Protein AF-A0A7Z9WTY4-F1 (afdb_monomer_lite)

Sequence (106 aa):
LREAAKQFEALFLEMFLKQARKVNFDDEGLLSSERVSFYQAWYDKQLAQDIAAKGSMGLADQLVRQLSPQHPVVSVEEYEKMQQQKEQKPQQTLPTTAQMLNLRRR

pLDDT: mean 72.74, st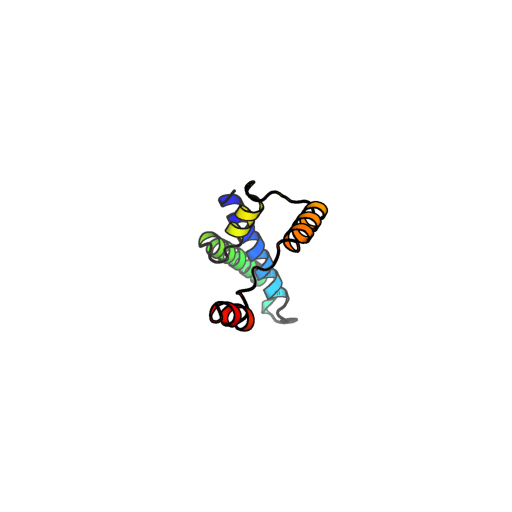d 13.6, range [44.28, 92.88]

Secondary structure (DSSP, 8-state):
-HHHHHHHHHHHHHHHHHHHHHTS--TTSGGG-HHHHHHHHHHHHHHHHHHHHHTTT-HHHHHHHHHSTTS----HHHHHHHHHHHTTS-------HHHHHTTS--

Radius of gyration: 26.66 Å; chains: 1; bounding box: 31×60×72 Å

Structure (mmCIF, N/CA/C/O backbone):
data_AF-A0A7Z9WTY4-F1
#
_entry.id   AF-A0A7Z9WTY4-F1
#
loop_
_atom_site.group_PDB
_atom_site.id
_atom_site.type_symbol
_atom_site.label_atom_id
_atom_site.label_alt_id
_atom_site.label_comp_id
_atom_site.label_asym_id
_atom_site.label_entity_id
_atom_site.label_seq_id
_atom_site.pdbx_PDB_ins_code
_atom_site.Cartn_x
_atom_site.Cartn_y
_atom_site.Cartn_z
_atom_site.occupancy
_atom_site.B_iso_or_equiv
_atom_site.auth_seq_id
_atom_site.auth_comp_id
_atom_site.auth_asym_id
_atom_site.auth_atom_id
_atom_site.pdbx_PDB_model_num
ATOM 1 N N . LEU A 1 1 ? -11.947 5.073 10.732 1.00 74.62 1 LEU A N 1
ATOM 2 C CA . LEU A 1 1 ? -10.833 4.107 10.900 1.00 74.62 1 LEU A CA 1
ATOM 3 C C . LEU A 1 1 ? -10.766 3.101 9.759 1.00 74.62 1 LEU A C 1
ATOM 5 O O . LEU A 1 1 ? -9.771 3.116 9.056 1.00 74.62 1 LEU A O 1
ATOM 9 N N . ARG A 1 2 ? -11.813 2.299 9.510 1.00 81.75 2 ARG A N 1
ATOM 10 C CA . ARG A 1 2 ? -11.826 1.327 8.397 1.00 81.75 2 ARG A CA 1
ATOM 11 C C . ARG A 1 2 ? -11.553 1.954 7.024 1.00 81.75 2 ARG A C 1
ATOM 13 O O . ARG A 1 2 ? -10.741 1.427 6.281 1.00 81.75 2 ARG A O 1
ATOM 20 N N . GLU A 1 3 ? -12.172 3.092 6.722 1.00 84.56 3 GLU A N 1
ATOM 21 C CA . GLU A 1 3 ? -11.958 3.791 5.446 1.00 84.56 3 GLU A CA 1
ATOM 22 C C . GLU A 1 3 ? -10.521 4.318 5.290 1.00 84.56 3 GLU A C 1
ATOM 24 O O . GLU A 1 3 ? -9.873 4.081 4.278 1.00 84.56 3 GLU A O 1
ATOM 29 N N . ALA A 1 4 ? -9.971 4.936 6.337 1.00 86.56 4 ALA A N 1
ATOM 30 C CA . ALA A 1 4 ? -8.574 5.370 6.353 1.00 86.56 4 ALA A CA 1
ATOM 31 C C . ALA A 1 4 ? -7.590 4.186 6.241 1.00 86.56 4 ALA A C 1
ATOM 33 O O . ALA A 1 4 ? -6.571 4.293 5.569 1.00 86.56 4 ALA A O 1
ATOM 34 N N . ALA A 1 5 ? -7.907 3.039 6.851 1.00 85.38 5 ALA A N 1
ATOM 35 C CA . ALA A 1 5 ? -7.094 1.829 6.750 1.00 85.38 5 ALA A CA 1
ATOM 36 C C . ALA A 1 5 ? -7.124 1.214 5.340 1.00 85.38 5 ALA A C 1
ATOM 38 O O . ALA A 1 5 ? -6.092 0.751 4.866 1.00 85.38 5 ALA A O 1
ATOM 39 N N . LYS A 1 6 ? -8.269 1.264 4.641 1.00 85.50 6 LYS A N 1
ATOM 40 C CA . LYS A 1 6 ? -8.369 0.887 3.218 1.00 85.50 6 LYS A CA 1
ATOM 41 C C . LYS A 1 6 ? -7.531 1.801 2.327 1.00 85.50 6 LYS A C 1
ATOM 43 O O . LYS A 1 6 ? -6.818 1.325 1.451 1.00 85.50 6 LYS A O 1
ATOM 48 N N . GLN A 1 7 ? -7.582 3.110 2.568 1.00 86.31 7 GLN A N 1
ATOM 49 C CA . GLN A 1 7 ? -6.758 4.075 1.833 1.00 86.31 7 GLN A CA 1
ATOM 50 C C . GLN A 1 7 ? -5.263 3.840 2.081 1.00 86.31 7 GLN A C 1
ATOM 52 O O . GLN A 1 7 ? -4.468 3.900 1.148 1.00 86.31 7 GLN A O 1
ATOM 57 N N . PHE A 1 8 ? -4.879 3.505 3.314 1.00 87.19 8 PHE A N 1
ATOM 58 C CA . PHE A 1 8 ? -3.510 3.107 3.627 1.00 87.19 8 PHE A CA 1
ATOM 59 C C . PHE A 1 8 ? -3.105 1.802 2.922 1.00 87.19 8 PHE A C 1
ATOM 61 O O . PHE A 1 8 ? -2.014 1.738 2.366 1.00 87.19 8 PHE A O 1
ATOM 68 N N . GLU A 1 9 ? -3.970 0.781 2.904 1.00 86.12 9 GLU A N 1
ATOM 69 C CA . GLU A 1 9 ? -3.717 -0.480 2.188 1.00 86.12 9 GLU A CA 1
ATOM 70 C C . GLU A 1 9 ? -3.491 -0.234 0.688 1.00 86.12 9 GLU A C 1
ATOM 72 O O . GLU A 1 9 ? -2.556 -0.792 0.117 1.00 86.12 9 GLU A O 1
ATOM 77 N N . ALA A 1 10 ? -4.260 0.673 0.074 1.00 89.81 10 ALA A N 1
ATOM 78 C CA . ALA A 1 10 ? -4.057 1.079 -1.317 1.00 89.81 10 ALA A CA 1
ATOM 79 C C . ALA A 1 10 ? -2.685 1.743 -1.537 1.00 89.81 10 ALA A C 1
ATOM 81 O O . ALA A 1 10 ? -1.962 1.367 -2.455 1.00 89.81 10 ALA A O 1
ATOM 82 N N . LEU A 1 11 ? -2.291 2.690 -0.678 1.00 89.12 11 LEU A N 1
ATOM 83 C CA . LEU A 1 11 ? -0.985 3.361 -0.777 1.00 89.12 11 LEU A CA 1
ATOM 84 C C . LEU A 1 11 ? 0.184 2.391 -0.561 1.00 89.12 11 LEU A C 1
ATOM 86 O O . LEU A 1 11 ? 1.201 2.461 -1.254 1.00 89.12 11 LEU A O 1
ATOM 90 N N . PHE A 1 12 ? 0.045 1.474 0.397 1.00 88.19 12 PHE A N 1
ATOM 91 C CA . PHE A 1 12 ? 1.038 0.439 0.656 1.00 88.19 12 PHE A CA 1
ATOM 92 C C . PHE A 1 12 ? 1.201 -0.483 -0.552 1.00 88.19 12 PHE A C 1
ATOM 94 O O . PHE A 1 12 ? 2.326 -0.765 -0.964 1.00 88.19 12 PHE A O 1
ATOM 101 N N . LEU A 1 13 ? 0.091 -0.925 -1.142 1.00 89.12 13 LEU A N 1
ATOM 102 C CA . LEU A 1 13 ? 0.112 -1.824 -2.285 1.00 89.12 13 LEU A CA 1
ATOM 103 C C . LEU A 1 13 ? 0.671 -1.143 -3.541 1.00 89.12 13 LEU A C 1
ATOM 105 O O . LEU A 1 13 ? 1.471 -1.751 -4.245 1.00 89.12 13 LEU A O 1
ATOM 109 N N . GLU A 1 14 ? 0.339 0.128 -3.777 1.00 90.25 14 GLU A N 1
ATOM 110 C CA . GLU A 1 14 ? 0.952 0.944 -4.834 1.00 90.25 14 GLU A CA 1
ATOM 111 C C . GLU A 1 14 ? 2.481 0.990 -4.672 1.00 90.25 14 GLU A C 1
ATOM 113 O O . GLU A 1 14 ? 3.227 0.733 -5.621 1.00 90.25 14 GLU A O 1
ATOM 118 N N . MET A 1 15 ? 2.965 1.254 -3.452 1.00 89.25 15 MET A N 1
ATOM 119 C CA . MET A 1 15 ? 4.399 1.269 -3.162 1.00 89.25 15 MET A CA 1
ATOM 120 C C . MET A 1 15 ? 5.026 -0.114 -3.355 1.00 89.25 15 MET A C 1
ATOM 122 O O . MET A 1 15 ? 6.084 -0.225 -3.968 1.00 89.25 15 MET A O 1
ATOM 126 N N . PHE A 1 16 ? 4.381 -1.176 -2.875 1.00 88.62 16 PHE A N 1
ATOM 127 C CA . PHE A 1 16 ? 4.870 -2.542 -3.034 1.00 88.62 16 PHE A CA 1
ATOM 128 C C . PHE A 1 16 ? 5.016 -2.927 -4.512 1.00 88.62 16 PHE A C 1
ATOM 130 O O . PHE A 1 16 ? 6.089 -3.370 -4.920 1.00 88.62 16 PHE A O 1
ATOM 137 N N . LEU A 1 17 ? 3.981 -2.695 -5.327 1.00 88.44 17 LEU A N 1
ATOM 138 C CA . LEU A 1 17 ? 3.987 -2.986 -6.765 1.00 88.44 17 LEU A CA 1
ATOM 139 C C . LEU A 1 17 ? 5.086 -2.205 -7.492 1.00 88.44 17 LEU A C 1
ATOM 141 O O . LEU A 1 17 ? 5.852 -2.776 -8.271 1.00 88.44 17 LEU A O 1
ATOM 145 N N . LYS A 1 18 ? 5.235 -0.917 -7.167 1.00 86.75 18 LYS A N 1
ATOM 146 C CA . LYS A 1 18 ? 6.295 -0.066 -7.711 1.00 86.75 18 LYS A CA 1
ATOM 147 C C . LYS A 1 18 ? 7.689 -0.604 -7.392 1.00 86.75 18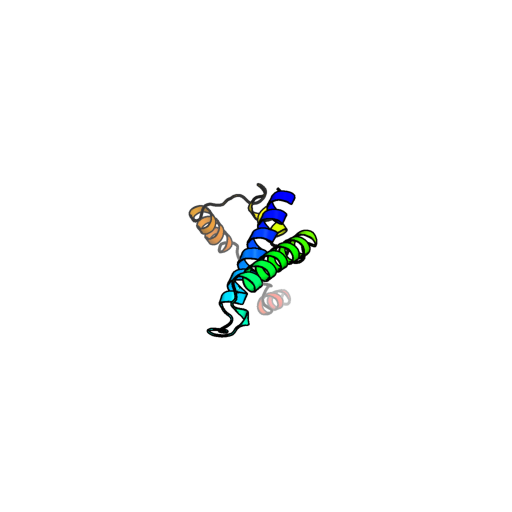 LYS A C 1
ATOM 149 O O . LYS A 1 18 ? 8.562 -0.600 -8.256 1.00 86.75 18 LYS A O 1
ATOM 154 N N . GLN A 1 19 ? 7.918 -1.057 -6.161 1.00 87.88 19 GLN A N 1
ATOM 155 C CA . GLN A 1 19 ? 9.219 -1.577 -5.740 1.00 87.88 19 GLN A CA 1
ATOM 156 C C . GLN A 1 19 ? 9.487 -2.963 -6.340 1.00 87.88 19 GLN A C 1
ATOM 158 O O . GLN A 1 19 ? 10.594 -3.199 -6.808 1.00 87.88 19 GLN A O 1
ATOM 163 N N . ALA A 1 20 ? 8.478 -3.834 -6.426 1.00 85.44 20 ALA A N 1
ATOM 164 C CA . ALA A 1 20 ? 8.593 -5.130 -7.093 1.00 85.44 20 ALA A CA 1
ATOM 165 C C . ALA A 1 20 ? 9.003 -4.978 -8.568 1.00 85.44 20 ALA A C 1
ATOM 167 O O . ALA A 1 20 ? 9.875 -5.704 -9.036 1.00 85.44 20 ALA A O 1
ATOM 168 N N . ARG A 1 21 ? 8.453 -3.986 -9.289 1.00 79.06 21 ARG A N 1
ATOM 169 C CA . ARG A 1 21 ? 8.871 -3.713 -10.674 1.00 79.06 21 ARG A CA 1
ATOM 170 C C . ARG A 1 21 ? 10.283 -3.160 -10.800 1.00 79.06 21 ARG A C 1
ATOM 172 O O . ARG A 1 21 ? 10.955 -3.491 -11.764 1.00 79.06 21 ARG A O 1
ATOM 179 N N . LYS A 1 22 ? 10.739 -2.347 -9.844 1.00 76.19 22 LYS A N 1
ATOM 180 C CA . LYS A 1 22 ? 12.131 -1.868 -9.810 1.00 76.19 22 LYS A CA 1
ATOM 181 C C . LYS A 1 22 ? 13.147 -2.977 -9.533 1.00 76.19 22 LYS A C 1
ATOM 183 O O . LYS A 1 22 ? 14.322 -2.784 -9.804 1.00 76.19 22 LYS A O 1
ATOM 188 N N . VAL A 1 23 ? 12.709 -4.095 -8.952 1.00 73.38 23 VAL A N 1
ATOM 189 C CA . VAL A 1 23 ? 13.552 -5.275 -8.705 1.00 73.38 23 VAL A CA 1
ATOM 190 C C . VAL A 1 23 ? 13.658 -6.159 -9.958 1.00 73.38 23 VAL A C 1
ATOM 192 O O . VAL A 1 23 ? 14.530 -7.022 -10.018 1.00 73.38 23 VAL A O 1
ATOM 195 N N . ASN A 1 24 ? 12.837 -5.929 -10.990 1.00 63.03 24 ASN A N 1
ATOM 196 C CA . ASN A 1 24 ? 13.043 -6.577 -12.281 1.00 63.03 24 ASN A CA 1
ATOM 197 C C . ASN A 1 24 ? 14.268 -5.956 -12.964 1.00 63.03 24 ASN A C 1
ATOM 199 O O . ASN A 1 24 ? 14.266 -4.773 -13.291 1.00 63.03 24 ASN A O 1
ATOM 203 N N . PHE A 1 25 ? 15.288 -6.786 -13.175 1.00 54.12 25 PHE A N 1
ATOM 204 C CA . PHE A 1 25 ? 16.577 -6.489 -13.809 1.00 54.12 25 PHE A CA 1
ATOM 205 C C . PHE A 1 25 ? 16.488 -6.142 -15.311 1.00 54.12 25 PHE A C 1
ATOM 207 O O . PHE A 1 25 ? 17.423 -6.431 -16.054 1.00 54.12 25 PHE A O 1
ATOM 214 N N . ASP A 1 26 ? 15.395 -5.533 -15.782 1.00 55.78 26 ASP A N 1
ATOM 215 C CA . ASP A 1 26 ? 15.327 -4.961 -17.136 1.00 55.78 26 ASP A CA 1
ATOM 216 C C . ASP A 1 26 ? 16.057 -3.606 -17.153 1.00 55.78 26 ASP A C 1
ATOM 218 O O . ASP A 1 26 ? 15.510 -2.551 -17.490 1.00 55.78 26 ASP A O 1
ATOM 222 N N . ASP A 1 27 ? 17.323 -3.651 -16.746 1.00 57.12 27 ASP A N 1
ATOM 223 C CA . ASP A 1 27 ? 18.310 -2.648 -17.085 1.00 57.12 27 ASP A CA 1
ATOM 224 C C . ASP A 1 27 ? 18.487 -2.700 -18.617 1.00 57.12 27 ASP A C 1
ATOM 226 O O . ASP A 1 27 ? 18.832 -3.728 -19.194 1.00 57.12 27 ASP A O 1
ATOM 230 N N . GLU A 1 28 ? 18.233 -1.568 -19.280 1.00 57.22 28 GLU A N 1
ATOM 231 C CA . GLU A 1 28 ? 18.647 -1.271 -20.667 1.00 57.22 28 GLU A CA 1
ATOM 232 C C . GLU A 1 28 ? 17.758 -1.725 -21.849 1.00 57.22 28 GLU A C 1
ATOM 234 O O . GLU A 1 28 ? 18.250 -2.033 -22.934 1.00 57.22 28 GLU A O 1
ATOM 239 N N . GLY A 1 29 ? 16.428 -1.654 -21.723 1.00 60.91 29 GLY A N 1
ATOM 240 C CA . GLY A 1 29 ? 15.512 -1.833 -22.864 1.00 60.91 29 GLY A CA 1
ATOM 241 C C . GLY A 1 29 ? 14.558 -0.658 -23.095 1.00 60.91 29 GLY A C 1
ATOM 242 O O . GLY A 1 29 ? 14.101 -0.035 -22.144 1.00 60.91 29 GLY A O 1
ATOM 243 N N . LEU A 1 30 ? 14.172 -0.412 -24.357 1.00 56.91 30 LEU A N 1
ATOM 244 C CA . LEU A 1 30 ? 13.160 0.556 -24.858 1.00 56.91 30 LEU A CA 1
ATOM 245 C C . LEU A 1 30 ? 11.845 0.675 -24.040 1.00 56.91 30 LEU A C 1
ATOM 247 O O . LEU A 1 30 ? 11.076 1.618 -24.236 1.00 56.91 30 LEU A O 1
ATOM 251 N N . LEU A 1 31 ? 11.578 -0.267 -23.134 1.00 62.91 31 LEU A N 1
ATOM 252 C CA . LEU A 1 31 ? 10.436 -0.309 -22.221 1.00 62.91 31 LEU A CA 1
ATOM 253 C C . LEU A 1 31 ? 10.596 0.576 -20.970 1.00 62.91 31 LEU A C 1
ATOM 255 O O . LEU A 1 31 ? 9.606 0.826 -20.287 1.00 62.91 31 LEU A O 1
ATOM 259 N N . SER A 1 32 ? 11.789 1.111 -20.695 1.00 63.22 32 SER A N 1
ATOM 260 C CA . SER A 1 32 ? 12.058 2.014 -19.562 1.00 63.22 32 SER A CA 1
ATOM 261 C C . SER A 1 32 ? 11.699 3.484 -19.825 1.00 63.22 32 SER A C 1
ATOM 263 O O . SER A 1 32 ? 11.940 4.345 -18.977 1.00 63.22 32 SER A O 1
ATOM 265 N N . SER A 1 33 ? 11.120 3.805 -20.992 1.00 73.12 33 SER A N 1
ATOM 266 C CA . SER A 1 33 ? 10.799 5.194 -21.340 1.00 73.12 33 SER A CA 1
ATOM 267 C C . SER A 1 33 ? 9.867 5.852 -20.309 1.00 73.12 33 SER A C 1
ATOM 269 O O . SER A 1 33 ? 8.928 5.232 -19.803 1.00 73.12 33 SER A O 1
ATOM 271 N N . GLU A 1 34 ? 10.079 7.143 -20.039 1.00 74.06 34 GLU A N 1
ATOM 272 C CA . GLU A 1 34 ? 9.320 7.926 -19.047 1.00 74.06 34 GLU A CA 1
ATOM 273 C C . GLU A 1 34 ? 7.797 7.853 -19.257 1.00 74.06 34 GLU A C 1
ATOM 275 O O . GLU A 1 34 ? 7.028 7.742 -18.302 1.00 74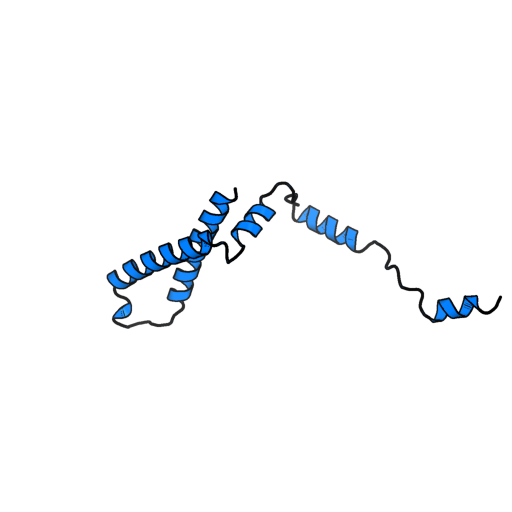.06 34 GLU A O 1
ATOM 280 N N . ARG A 1 35 ? 7.346 7.818 -20.519 1.00 76.62 35 ARG A N 1
ATOM 281 C CA . ARG A 1 35 ? 5.922 7.662 -20.854 1.00 76.62 35 ARG A CA 1
ATOM 282 C C . ARG A 1 35 ? 5.370 6.308 -20.421 1.00 76.62 35 ARG A C 1
ATOM 284 O O . ARG A 1 35 ? 4.261 6.248 -19.901 1.00 76.62 35 ARG A O 1
ATOM 291 N N . VAL A 1 36 ? 6.126 5.232 -20.629 1.00 82.50 36 VAL A N 1
ATOM 292 C CA . VAL A 1 36 ? 5.720 3.887 -20.202 1.00 82.50 36 VAL A CA 1
ATOM 293 C C . VAL A 1 36 ? 5.648 3.838 -18.677 1.00 82.50 36 VAL A C 1
ATOM 295 O O . VAL A 1 36 ? 4.624 3.416 -18.148 1.00 82.50 36 VAL A O 1
ATOM 298 N N . SER A 1 37 ? 6.649 4.381 -17.978 1.00 81.38 37 SER A N 1
ATOM 299 C CA . SER A 1 37 ? 6.659 4.495 -16.510 1.00 81.38 37 SER A CA 1
ATOM 300 C C . SER A 1 37 ? 5.434 5.242 -15.962 1.00 81.38 37 SER A C 1
ATOM 302 O O . SER A 1 37 ? 4.812 4.799 -14.995 1.00 81.38 37 SER A O 1
ATOM 304 N N . PHE A 1 38 ? 5.007 6.326 -16.620 1.00 86.31 38 PHE A N 1
ATOM 305 C CA . PHE A 1 38 ? 3.796 7.055 -16.237 1.00 86.31 38 PHE A CA 1
ATOM 306 C C . PHE A 1 38 ? 2.525 6.193 -16.327 1.00 86.31 38 PHE A C 1
ATOM 308 O O . PHE A 1 38 ? 1.778 6.093 -15.352 1.00 86.31 38 PHE A O 1
ATOM 315 N N . TYR A 1 39 ? 2.282 5.535 -17.468 1.00 87.81 39 TYR A N 1
ATOM 316 C CA . TYR A 1 39 ? 1.105 4.669 -17.636 1.00 87.81 39 TYR A CA 1
ATOM 317 C C . TYR A 1 39 ? 1.125 3.481 -16.676 1.00 87.81 39 TYR A C 1
ATOM 319 O O . TYR A 1 39 ? 0.094 3.088 -16.135 1.00 87.81 39 TYR A O 1
ATOM 327 N N . GLN A 1 40 ? 2.311 2.933 -16.439 1.00 88.12 40 GLN A N 1
ATOM 328 C CA . GLN A 1 40 ? 2.533 1.857 -15.492 1.00 88.12 40 GLN A CA 1
ATOM 329 C C . GLN A 1 40 ? 2.203 2.269 -14.056 1.00 88.12 40 GLN A C 1
ATOM 331 O O . GLN A 1 40 ? 1.522 1.511 -13.369 1.00 88.12 40 GLN A O 1
ATOM 336 N N . ALA A 1 41 ? 2.633 3.459 -13.630 1.00 88.25 41 ALA A N 1
ATOM 337 C CA . ALA A 1 41 ? 2.327 4.000 -12.311 1.00 88.25 41 ALA A CA 1
ATOM 338 C C . ALA A 1 41 ? 0.826 4.282 -12.142 1.00 88.25 41 ALA A C 1
ATOM 340 O O . ALA A 1 41 ? 0.251 3.975 -11.100 1.00 88.25 41 ALA A O 1
ATOM 341 N N . TRP A 1 42 ? 0.166 4.821 -13.173 1.00 91.19 42 TRP A N 1
ATOM 342 C CA . TRP A 1 42 ? -1.284 5.025 -13.144 1.00 91.19 42 TRP A CA 1
ATOM 343 C C . TRP A 1 42 ? -2.049 3.699 -13.049 1.00 91.19 42 TRP A C 1
ATOM 345 O O . TRP A 1 42 ? -2.985 3.577 -12.257 1.00 91.19 42 TRP A O 1
ATOM 355 N N . TYR A 1 43 ? -1.608 2.690 -13.803 1.00 92.88 43 TYR A N 1
ATOM 356 C CA . TYR A 1 43 ? -2.162 1.344 -13.730 1.00 92.88 43 TYR A CA 1
ATOM 357 C C . TYR A 1 43 ? -1.984 0.723 -12.338 1.00 92.88 43 TYR A C 1
ATOM 359 O O . TYR A 1 43 ? -2.953 0.214 -11.782 1.00 92.88 43 TYR A O 1
ATOM 367 N N . ASP A 1 44 ? -0.788 0.818 -11.744 1.00 90.69 44 ASP A N 1
ATOM 368 C CA . ASP A 1 44 ? -0.528 0.313 -10.388 1.00 90.69 44 ASP A CA 1
ATOM 369 C C . ASP A 1 44 ? -1.415 0.990 -9.352 1.00 90.69 44 ASP A C 1
ATOM 371 O O . ASP A 1 44 ? -1.938 0.324 -8.462 1.00 90.69 44 ASP A O 1
ATOM 375 N N . LYS A 1 45 ? -1.638 2.299 -9.490 1.00 91.12 45 LYS A N 1
ATOM 376 C CA . LYS A 1 45 ? -2.531 3.041 -8.604 1.00 91.12 45 LYS A CA 1
ATOM 377 C C . LYS A 1 45 ? -3.970 2.535 -8.694 1.00 91.12 45 LYS A C 1
ATOM 379 O O . LYS A 1 45 ? -4.584 2.282 -7.660 1.00 91.12 45 LYS A O 1
ATOM 384 N N . GLN A 1 46 ? -4.504 2.365 -9.904 1.00 91.88 46 GLN A N 1
ATOM 385 C CA . GLN A 1 46 ? -5.864 1.851 -10.088 1.00 91.88 46 GLN A CA 1
ATOM 386 C C . GLN A 1 46 ? -5.988 0.411 -9.580 1.00 91.88 46 GLN A C 1
ATOM 388 O O . GLN A 1 46 ? -6.932 0.077 -8.869 1.00 91.88 46 GLN A O 1
ATOM 393 N N . LEU A 1 47 ? -5.004 -0.433 -9.893 1.00 91.06 47 LEU A N 1
ATOM 394 C CA . LEU A 1 47 ? -4.962 -1.816 -9.437 1.00 91.06 47 LEU A CA 1
ATOM 395 C C . LEU A 1 47 ? -4.911 -1.897 -7.906 1.00 91.06 47 LEU A C 1
ATOM 397 O O . LEU A 1 47 ? -5.649 -2.673 -7.301 1.00 91.06 47 LEU A O 1
ATOM 401 N N . ALA A 1 48 ? -4.078 -1.073 -7.271 1.00 89.50 48 ALA A N 1
ATOM 402 C CA . ALA A 1 48 ? -3.968 -1.011 -5.823 1.00 89.50 48 ALA A CA 1
ATOM 403 C C . ALA A 1 48 ? -5.278 -0.552 -5.166 1.00 89.50 48 ALA A C 1
ATOM 405 O O . ALA A 1 48 ? -5.693 -1.129 -4.161 1.00 89.50 48 ALA A O 1
ATOM 406 N N . GLN A 1 49 ? -5.960 0.434 -5.758 1.00 89.62 49 GLN A N 1
ATOM 407 C CA . GLN A 1 49 ? -7.282 0.877 -5.312 1.00 89.62 49 GLN A CA 1
ATOM 408 C C . GLN A 1 49 ? -8.330 -0.232 -5.433 1.00 89.62 49 GLN A C 1
ATOM 410 O O . GLN A 1 49 ? -9.062 -0.469 -4.475 1.00 89.62 49 GLN A O 1
ATOM 415 N N . ASP A 1 50 ? -8.375 -0.951 -6.556 1.00 90.06 50 ASP A N 1
ATOM 416 C CA . ASP A 1 50 ? -9.332 -2.042 -6.769 1.00 90.06 50 ASP A CA 1
ATOM 417 C C . ASP A 1 50 ? -9.100 -3.209 -5.798 1.00 90.06 50 ASP A C 1
ATOM 419 O O . ASP A 1 50 ? -10.054 -3.796 -5.278 1.00 90.06 50 ASP A O 1
ATOM 423 N N . ILE A 1 51 ? -7.838 -3.551 -5.527 1.00 87.19 51 ILE A N 1
ATOM 424 C CA . ILE A 1 51 ? -7.470 -4.619 -4.589 1.00 87.19 51 ILE A CA 1
ATOM 425 C C . ILE A 1 51 ? -7.811 -4.218 -3.147 1.00 87.19 51 ILE A C 1
ATOM 427 O O . ILE A 1 51 ? -8.445 -4.996 -2.429 1.00 87.19 51 ILE A O 1
ATOM 431 N N . ALA A 1 52 ? -7.463 -2.996 -2.736 1.00 86.81 52 ALA A N 1
ATOM 432 C CA . ALA A 1 52 ? -7.793 -2.478 -1.408 1.00 86.81 52 ALA A CA 1
ATOM 433 C C . ALA A 1 52 ? -9.312 -2.311 -1.211 1.00 86.81 52 ALA A C 1
ATOM 435 O O . ALA A 1 52 ? -9.850 -2.597 -0.140 1.00 86.81 52 ALA A O 1
ATOM 436 N N . ALA A 1 53 ? -10.047 -1.914 -2.255 1.00 85.38 53 ALA A N 1
ATOM 437 C CA . ALA A 1 53 ? -11.505 -1.819 -2.219 1.00 85.38 53 ALA A CA 1
ATOM 438 C C . ALA A 1 53 ? -12.168 -3.190 -2.017 1.00 85.38 53 ALA A C 1
ATOM 440 O O . ALA A 1 53 ? -13.133 -3.296 -1.255 1.00 85.38 53 ALA A O 1
ATOM 441 N N . LYS A 1 54 ? -11.624 -4.240 -2.651 1.00 85.19 54 LYS A N 1
ATOM 442 C CA . LYS A 1 54 ? -12.055 -5.636 -2.465 1.00 85.19 54 LYS A CA 1
ATOM 443 C C . LYS A 1 54 ? -11.665 -6.205 -1.096 1.00 85.19 54 LYS A C 1
ATOM 445 O O . LYS A 1 54 ? -12.274 -7.180 -0.668 1.00 85.19 54 LYS A O 1
ATOM 450 N N . GLY A 1 55 ? -10.686 -5.610 -0.410 1.00 72.94 55 GLY A N 1
ATOM 451 C CA . GLY A 1 55 ? -10.236 -6.032 0.920 1.00 72.94 55 GLY A CA 1
ATOM 452 C C . GLY A 1 55 ? -9.537 -7.394 0.936 1.00 72.94 55 GLY A C 1
ATOM 453 O O . GLY A 1 55 ? -9.539 -8.073 1.958 1.00 72.94 55 GLY A O 1
ATOM 454 N N . SER A 1 56 ? -8.959 -7.830 -0.189 1.00 67.75 56 SER A N 1
ATOM 455 C CA . SER A 1 56 ? -8.435 -9.196 -0.340 1.00 67.75 56 SER A CA 1
ATOM 456 C C . SER A 1 56 ? -7.140 -9.472 0.429 1.00 67.75 56 SER A C 1
ATOM 458 O O . SER A 1 56 ? -6.783 -10.633 0.601 1.00 67.75 56 SER A O 1
ATOM 460 N N . MET A 1 57 ? -6.421 -8.436 0.872 1.00 73.88 57 MET A N 1
ATOM 461 C CA . MET A 1 57 ? -5.165 -8.585 1.623 1.00 73.88 57 MET A CA 1
ATOM 462 C C . MET A 1 57 ? -5.360 -8.611 3.142 1.00 73.88 57 MET A C 1
ATOM 464 O O . MET A 1 57 ? -4.516 -9.155 3.852 1.00 73.88 57 MET A O 1
ATOM 468 N N . GLY A 1 58 ? -6.460 -8.051 3.657 1.00 76.12 58 GLY A N 1
ATOM 469 C CA . GLY A 1 58 ? -6.756 -8.027 5.092 1.00 76.12 58 GLY A CA 1
ATOM 470 C C . GLY A 1 58 ? -5.801 -7.166 5.932 1.00 76.12 58 GLY A C 1
ATOM 471 O O . GLY A 1 58 ? -5.909 -7.175 7.160 1.00 76.12 58 GLY A O 1
ATOM 472 N N . LEU A 1 59 ? -4.892 -6.397 5.316 1.00 78.62 59 LEU A N 1
ATOM 473 C CA . LEU A 1 59 ? -3.977 -5.492 6.023 1.00 78.62 59 LEU A CA 1
ATOM 474 C C . LEU A 1 59 ? -4.746 -4.334 6.654 1.00 78.62 59 LEU A C 1
ATOM 476 O O . LEU A 1 59 ? -4.469 -3.962 7.795 1.00 78.62 59 LEU A O 1
ATOM 480 N N . ALA A 1 60 ? -5.767 -3.821 5.963 1.00 80.38 60 ALA A N 1
ATOM 481 C CA . ALA A 1 60 ? -6.662 -2.809 6.517 1.00 80.38 60 ALA A CA 1
ATOM 482 C C . ALA A 1 60 ? -7.345 -3.293 7.813 1.00 80.38 60 ALA A C 1
ATOM 484 O O . ALA A 1 60 ? -7.465 -2.536 8.777 1.00 80.38 60 ALA A O 1
ATOM 485 N N . ASP A 1 61 ? -7.742 -4.568 7.873 1.00 79.88 61 ASP A N 1
ATOM 486 C CA . ASP A 1 61 ? -8.345 -5.164 9.068 1.00 79.88 61 ASP A CA 1
ATOM 487 C C . ASP A 1 61 ? -7.331 -5.365 10.195 1.00 79.88 61 ASP A C 1
ATOM 489 O O . ASP A 1 61 ? -7.651 -5.100 11.355 1.00 79.88 61 ASP A O 1
ATOM 493 N N . GLN A 1 62 ? -6.100 -5.785 9.883 1.00 81.38 62 GLN A N 1
ATOM 494 C CA . GLN A 1 62 ? -5.032 -5.887 10.884 1.00 81.38 62 GLN A CA 1
ATOM 495 C C . GLN A 1 62 ? -4.673 -4.516 11.471 1.00 81.38 62 GLN A C 1
ATOM 497 O O . GLN A 1 62 ? -4.558 -4.393 12.688 1.00 81.38 62 GLN A O 1
ATOM 502 N N . LEU A 1 63 ? -4.578 -3.474 10.640 1.00 76.75 63 LEU A N 1
ATOM 503 C CA . LEU A 1 63 ? -4.329 -2.101 11.090 1.00 76.75 63 LEU A CA 1
ATOM 504 C C . LEU A 1 63 ? -5.443 -1.592 11.996 1.00 76.75 63 LEU A C 1
ATOM 506 O O . LEU A 1 63 ? -5.172 -1.052 13.064 1.00 76.75 63 LEU A O 1
ATOM 510 N N . VAL A 1 64 ? -6.705 -1.799 11.609 1.00 79.12 64 VAL A N 1
ATOM 511 C CA . VAL A 1 64 ? -7.837 -1.431 12.466 1.00 79.12 64 VAL A CA 1
ATOM 512 C C . VAL A 1 64 ? -7.801 -2.218 13.770 1.00 79.12 64 VAL A C 1
ATOM 514 O O . VAL A 1 64 ? -8.076 -1.628 14.806 1.00 79.12 64 VAL A O 1
ATOM 517 N N . ARG A 1 65 ? -7.437 -3.506 13.766 1.00 78.25 65 ARG A N 1
ATOM 518 C CA . ARG A 1 65 ? -7.305 -4.316 14.993 1.00 78.25 65 ARG A CA 1
ATOM 519 C C . ARG A 1 65 ? -6.192 -3.817 15.915 1.00 78.25 65 ARG A C 1
ATOM 521 O O . ARG A 1 65 ? -6.412 -3.771 17.118 1.00 78.25 65 ARG A O 1
ATOM 528 N N . GLN A 1 66 ? -5.042 -3.427 15.369 1.00 74.56 66 GLN A N 1
ATOM 529 C CA . GLN A 1 66 ? -3.913 -2.902 16.146 1.00 74.56 66 GLN A CA 1
ATOM 530 C C . GLN A 1 66 ? -4.157 -1.484 16.675 1.00 74.56 66 GLN A C 1
ATOM 532 O O . GLN A 1 66 ? -3.697 -1.149 17.759 1.00 74.56 66 GLN A O 1
ATOM 537 N N . LEU A 1 67 ? -4.897 -0.661 15.931 1.00 69.81 67 LEU A N 1
ATOM 538 C CA . LEU A 1 67 ? -5.262 0.702 16.333 1.00 69.81 67 LEU A CA 1
ATOM 539 C C . LEU A 1 67 ? -6.568 0.762 17.137 1.00 69.81 67 LEU A C 1
ATOM 541 O O . LEU A 1 67 ? -6.924 1.816 17.663 1.00 69.81 67 LEU A O 1
ATOM 545 N N . SER A 1 68 ? -7.314 -0.342 17.211 1.00 72.12 68 SER A N 1
ATOM 546 C CA . SER A 1 68 ? -8.516 -0.414 18.032 1.00 72.12 68 SER A CA 1
ATOM 547 C C . SER A 1 68 ? -8.107 -0.448 19.503 1.00 72.12 68 SER A C 1
ATOM 549 O O . SER A 1 68 ? -7.315 -1.309 19.883 1.00 72.12 68 SER A O 1
ATOM 551 N N . PRO A 1 69 ? -8.703 0.394 20.364 1.00 65.31 69 PRO A N 1
ATOM 552 C CA . PRO A 1 69 ? -8.358 0.486 21.789 1.00 65.31 69 PRO A CA 1
ATOM 553 C C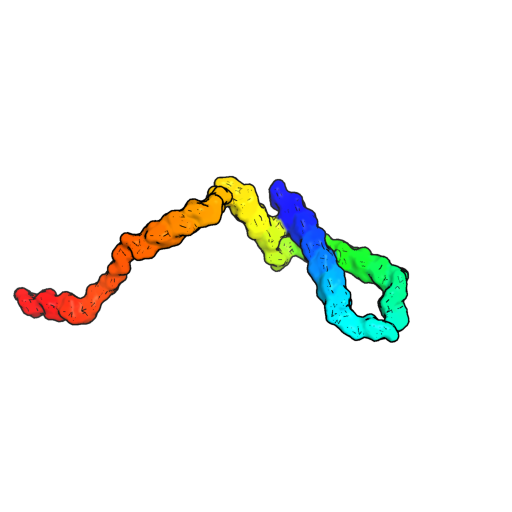 . PRO A 1 69 ? -8.617 -0.798 22.602 1.00 65.31 69 PRO A C 1
ATOM 555 O O . PRO A 1 69 ? -8.363 -0.836 23.800 1.00 65.31 69 PRO A O 1
ATOM 558 N N . GLN A 1 70 ? -9.124 -1.857 21.964 1.00 59.28 70 GLN A N 1
ATOM 559 C CA . GLN A 1 70 ? -9.279 -3.189 22.551 1.00 59.28 70 GLN A CA 1
ATOM 560 C C . GLN A 1 70 ? -7.957 -3.968 22.622 1.00 59.28 70 GLN A C 1
ATOM 562 O O . GLN A 1 70 ? -7.870 -4.928 23.384 1.00 59.28 70 GLN A O 1
ATOM 567 N N . HIS A 1 71 ? -6.928 -3.554 21.876 1.00 52.88 71 HIS A N 1
ATOM 568 C CA . HIS A 1 71 ? -5.557 -3.946 22.164 1.00 52.88 71 HIS A CA 1
ATOM 569 C C . HIS A 1 71 ? -4.905 -2.819 22.966 1.00 52.88 71 HIS A C 1
ATOM 571 O O . HIS A 1 71 ? -4.691 -1.740 22.408 1.00 52.88 71 HIS A O 1
ATOM 577 N N . PRO A 1 72 ? -4.597 -3.020 24.262 1.00 56.44 72 PRO A N 1
ATOM 578 C CA . PRO A 1 72 ? -3.722 -2.089 24.948 1.00 56.44 72 PRO A CA 1
ATOM 579 C C . PRO A 1 72 ? -2.438 -1.984 24.123 1.00 56.44 72 PRO A C 1
ATOM 581 O O . PRO A 1 72 ? -1.870 -2.999 23.712 1.00 56.44 72 PRO A O 1
ATOM 584 N N . VAL A 1 73 ? -2.011 -0.758 23.828 1.00 59.50 73 VAL A N 1
ATOM 585 C CA . VAL A 1 73 ? -0.658 -0.502 23.336 1.00 59.50 73 VAL A CA 1
ATOM 586 C C . VAL A 1 73 ? 0.251 -0.795 24.520 1.00 59.50 73 VAL A C 1
ATOM 588 O O . VAL A 1 73 ? 0.543 0.077 25.328 1.00 59.50 73 VAL A O 1
ATOM 591 N N . VAL A 1 74 ? 0.567 -2.073 24.698 1.00 63.22 74 VAL A N 1
ATOM 592 C CA . VAL A 1 74 ? 1.433 -2.545 25.769 1.00 63.22 74 VAL A CA 1
ATOM 593 C C . VAL A 1 74 ? 2.839 -2.049 25.427 1.00 63.22 74 VAL A C 1
ATOM 595 O O . VAL A 1 74 ? 3.302 -2.201 24.295 1.00 63.22 74 VAL A O 1
ATOM 598 N N . SER A 1 75 ? 3.507 -1.382 26.359 1.00 68.19 75 SER A N 1
ATOM 599 C CA . SER A 1 75 ? 4.913 -1.018 26.170 1.00 68.19 75 SER A CA 1
ATOM 600 C C . SER A 1 75 ? 5.772 -2.285 26.072 1.00 68.19 75 SER A C 1
ATOM 602 O O . SER A 1 75 ? 5.385 -3.350 26.554 1.00 68.19 75 SER A O 1
ATOM 604 N N . VAL A 1 76 ? 6.951 -2.202 25.448 1.00 69.62 76 VAL A N 1
ATOM 605 C CA . VAL A 1 76 ? 7.879 -3.351 25.347 1.00 69.62 76 VAL A CA 1
ATOM 606 C C . VAL A 1 76 ? 8.162 -3.947 26.736 1.00 69.62 76 VAL A C 1
ATOM 608 O O . VAL A 1 76 ? 8.133 -5.161 26.911 1.00 69.62 76 VAL A O 1
ATOM 611 N N . GLU A 1 77 ? 8.285 -3.085 27.743 1.00 66.56 77 GLU A N 1
ATOM 612 C CA . GLU A 1 77 ? 8.477 -3.445 29.151 1.00 66.56 77 GLU A CA 1
ATOM 613 C C . GLU A 1 77 ? 7.283 -4.206 29.752 1.00 66.56 77 GLU A C 1
ATOM 615 O O . GLU A 1 77 ? 7.446 -5.110 30.572 1.00 66.56 77 GLU A O 1
ATOM 620 N N . GLU A 1 78 ? 6.058 -3.850 29.370 1.00 66.38 78 GLU A N 1
ATOM 621 C CA . GLU A 1 78 ? 4.853 -4.540 29.828 1.00 66.38 78 GLU A CA 1
ATOM 622 C C . GLU A 1 78 ? 4.641 -5.864 29.078 1.00 66.38 78 GLU A C 1
ATOM 624 O O . GLU A 1 78 ? 4.195 -6.833 29.692 1.00 66.38 78 GLU A O 1
ATOM 629 N N . TYR A 1 79 ? 5.040 -5.969 27.804 1.00 67.19 79 TYR A N 1
ATOM 630 C CA . TYR A 1 79 ? 5.026 -7.236 27.063 1.00 67.19 79 TYR A CA 1
ATOM 631 C C 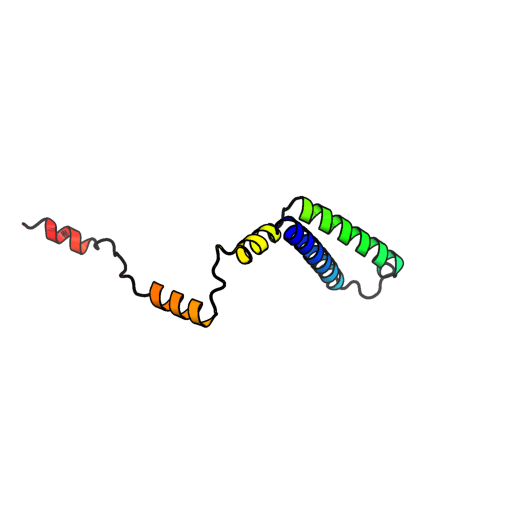. TYR A 1 79 ? 5.968 -8.262 27.698 1.00 67.19 79 TYR A C 1
ATOM 633 O O . TYR A 1 79 ? 5.585 -9.422 27.856 1.00 67.19 79 TYR A O 1
ATOM 641 N N . GLU A 1 80 ? 7.164 -7.844 28.114 1.00 66.88 80 GLU A N 1
ATOM 642 C CA . GLU A 1 80 ? 8.118 -8.704 28.825 1.00 66.88 80 GLU A CA 1
ATOM 643 C C . GLU A 1 80 ? 7.542 -9.215 30.153 1.00 66.88 80 GLU A C 1
ATOM 645 O O . GLU A 1 80 ? 7.603 -10.413 30.444 1.00 66.88 80 GLU A O 1
ATOM 650 N N . LYS A 1 81 ? 6.880 -8.341 30.922 1.00 69.62 81 LYS A N 1
ATOM 651 C CA . LYS A 1 81 ? 6.193 -8.720 32.170 1.00 69.62 81 LYS A CA 1
ATOM 652 C C . LYS A 1 81 ? 5.030 -9.687 31.920 1.00 69.62 81 LYS A C 1
ATOM 654 O O . LYS A 1 81 ? 4.828 -10.620 32.696 1.00 69.62 81 LYS A O 1
ATOM 659 N N . MET A 1 82 ? 4.287 -9.512 30.825 1.00 63.94 82 MET A N 1
ATOM 660 C CA . MET A 1 82 ? 3.196 -10.413 30.426 1.00 63.94 82 MET A CA 1
ATOM 661 C C . MET A 1 82 ? 3.696 -11.789 29.954 1.00 63.94 82 MET A C 1
ATOM 663 O O . MET A 1 82 ? 2.981 -12.780 30.128 1.00 63.94 82 MET A O 1
ATOM 667 N N . GLN A 1 83 ? 4.902 -11.878 29.376 1.00 62.41 83 GLN A N 1
ATOM 668 C CA . GLN A 1 83 ? 5.511 -13.155 28.985 1.00 62.41 83 GLN A CA 1
ATOM 669 C C . GLN A 1 83 ? 6.025 -13.942 30.194 1.00 62.41 83 GLN A C 1
ATOM 671 O O . GLN A 1 83 ? 5.705 -15.123 30.323 1.00 62.41 83 GLN A O 1
ATOM 676 N N . GLN A 1 84 ? 6.687 -13.277 31.143 1.00 60.72 84 GLN A N 1
ATOM 677 C CA . GLN A 1 84 ? 7.182 -13.919 32.369 1.00 60.72 84 GLN A CA 1
ATOM 678 C C . GLN A 1 84 ? 6.048 -14.495 33.237 1.00 60.72 84 GLN A C 1
ATOM 680 O O . GLN A 1 84 ? 6.219 -15.502 33.922 1.00 60.72 84 GLN A O 1
ATOM 685 N N . GLN A 1 85 ? 4.850 -13.904 33.177 1.00 56.34 85 GLN A N 1
ATOM 686 C CA . GLN A 1 85 ? 3.687 -14.382 33.932 1.00 56.34 85 GLN A CA 1
ATOM 687 C C . GLN A 1 85 ? 2.978 -15.588 33.288 1.00 56.34 85 GLN A C 1
ATOM 689 O O . GLN A 1 85 ? 2.303 -16.348 33.986 1.00 56.34 85 GLN A O 1
ATOM 694 N N . LYS A 1 86 ? 3.133 -15.803 31.971 1.00 56.22 86 LYS A N 1
ATOM 695 C CA . LYS A 1 86 ? 2.582 -16.983 31.276 1.00 56.22 86 LYS A CA 1
ATOM 696 C C . LYS A 1 86 ? 3.390 -18.257 31.522 1.00 56.22 86 LYS A C 1
ATOM 698 O O . LYS A 1 86 ? 2.823 -19.341 31.415 1.00 56.22 86 LYS A O 1
ATOM 703 N N . GLU A 1 87 ? 4.659 -18.143 31.902 1.00 50.53 87 GLU A N 1
ATOM 704 C CA . GLU A 1 87 ? 5.526 -19.293 32.195 1.00 50.53 87 GLU A CA 1
ATOM 705 C C . GLU A 1 87 ? 5.309 -19.897 33.597 1.00 50.53 87 GLU A C 1
ATOM 707 O O . GLU A 1 87 ? 5.811 -20.983 33.874 1.00 50.53 87 GLU A O 1
ATOM 712 N N . GLN A 1 88 ? 4.523 -19.260 34.478 1.00 52.50 88 GLN A N 1
ATOM 713 C CA . GLN A 1 88 ? 4.346 -19.704 35.874 1.00 52.50 88 GLN A CA 1
ATOM 714 C C . GLN A 1 88 ? 2.992 -20.357 36.220 1.00 52.50 88 GLN A C 1
ATOM 716 O O . GLN A 1 88 ? 2.708 -20.568 37.399 1.00 52.50 88 GLN A O 1
ATOM 721 N N . LYS A 1 89 ? 2.147 -20.753 35.254 1.00 46.19 89 LYS A N 1
ATOM 722 C CA . LYS A 1 89 ? 1.002 -21.639 35.571 1.00 46.19 89 LYS A CA 1
ATOM 723 C C . LYS A 1 89 ? 1.387 -23.118 35.409 1.00 46.19 89 LYS A C 1
ATOM 725 O O . LYS A 1 89 ? 1.888 -23.489 34.349 1.00 46.19 89 LYS A O 1
ATOM 730 N N . PRO A 1 90 ? 1.148 -23.972 36.426 1.00 45.06 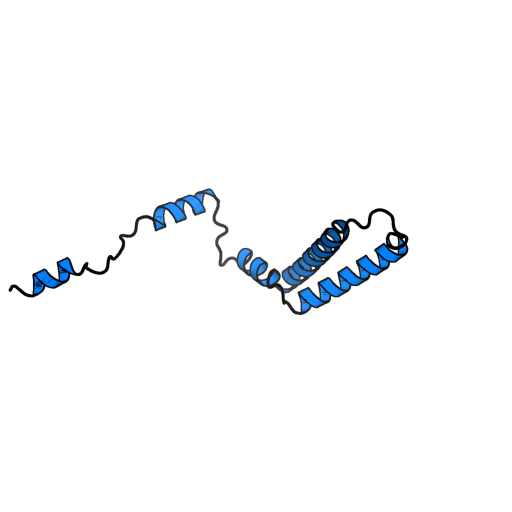90 PRO A N 1
ATOM 731 C CA . PRO A 1 90 ? 1.568 -25.364 36.400 1.00 45.06 90 PRO A CA 1
ATOM 732 C C . PRO A 1 90 ? 0.846 -26.120 35.288 1.00 45.06 90 PRO A C 1
ATOM 734 O O . PRO A 1 90 ? -0.380 -26.075 35.171 1.00 45.06 90 PRO A O 1
ATOM 737 N N . GLN A 1 91 ? 1.639 -26.826 34.486 1.00 44.28 91 GLN A N 1
ATOM 738 C CA . GLN A 1 91 ? 1.182 -27.835 33.544 1.00 44.28 91 GLN A CA 1
ATOM 739 C C . GLN A 1 91 ? 0.239 -28.791 34.285 1.00 44.28 91 GLN A C 1
ATOM 741 O O . GLN A 1 91 ? 0.672 -29.539 35.162 1.00 44.28 91 GLN A O 1
ATOM 746 N N . GLN A 1 92 ? -1.052 -28.772 33.946 1.00 50.84 92 GLN A N 1
ATOM 747 C CA . GLN A 1 92 ? -1.922 -29.912 34.215 1.00 50.84 92 GLN A CA 1
ATOM 748 C C . GLN A 1 92 ? -1.419 -31.048 33.329 1.00 50.84 92 GLN A C 1
ATOM 750 O O . GLN A 1 92 ? -1.816 -31.192 32.175 1.00 50.84 92 GLN A O 1
ATOM 755 N N . THR A 1 93 ? -0.466 -31.812 33.848 1.00 51.56 93 THR A N 1
ATOM 756 C CA . THR A 1 93 ? -0.103 -33.092 33.268 1.00 51.56 93 THR A CA 1
ATOM 757 C C . THR A 1 93 ? -1.303 -34.011 33.455 1.00 51.56 93 THR A C 1
ATOM 759 O O . THR A 1 93 ? -1.822 -34.168 34.562 1.00 51.56 93 THR A O 1
ATOM 762 N N . LEU A 1 94 ? -1.789 -34.595 32.354 1.00 51.53 94 LEU A N 1
ATOM 763 C CA . LEU A 1 94 ? -2.648 -35.774 32.444 1.00 51.53 94 LEU A CA 1
ATOM 764 C C . LEU A 1 94 ? -1.950 -36.758 33.393 1.00 51.53 94 LEU A C 1
ATOM 766 O O . LEU A 1 94 ? -0.745 -36.974 33.219 1.00 51.53 94 LEU A O 1
ATOM 770 N N . PRO A 1 95 ? -2.644 -37.320 34.398 1.00 58.38 95 PRO A N 1
ATOM 771 C CA . PRO A 1 95 ? -2.012 -38.242 35.325 1.00 58.38 95 PRO A CA 1
ATOM 772 C C . PRO A 1 95 ? -1.418 -39.388 34.510 1.00 58.38 95 PRO A C 1
ATOM 774 O O . PRO A 1 95 ? -2.133 -40.123 33.827 1.00 58.38 95 PRO A O 1
ATOM 777 N N . THR A 1 96 ? -0.088 -39.490 34.528 1.00 72.69 96 THR A N 1
ATOM 778 C CA . THR A 1 96 ? 0.661 -40.527 33.816 1.00 72.69 96 THR A CA 1
ATOM 779 C C . THR A 1 96 ? 0.053 -41.887 34.146 1.00 72.69 96 THR A C 1
ATOM 781 O O . THR A 1 96 ? -0.341 -42.116 35.285 1.00 72.69 96 THR A O 1
ATOM 784 N N . THR A 1 97 ? 0.011 -42.824 33.199 1.00 58.03 97 THR A N 1
ATOM 785 C CA . THR A 1 97 ? -0.558 -44.178 33.370 1.00 58.03 97 THR A CA 1
ATOM 786 C C . THR A 1 97 ? -0.094 -44.897 34.655 1.00 58.03 97 THR A C 1
ATOM 788 O O . THR A 1 97 ? -0.851 -45.668 35.242 1.00 58.03 97 THR A O 1
ATOM 791 N N . ALA A 1 98 ? 1.108 -44.582 35.158 1.00 59.03 98 ALA A N 1
ATOM 792 C CA . ALA A 1 98 ? 1.623 -45.037 36.454 1.00 59.03 98 ALA A CA 1
ATOM 793 C C . ALA A 1 98 ? 0.787 -44.572 37.672 1.00 59.03 98 ALA A C 1
ATOM 795 O O . ALA A 1 98 ? 0.656 -45.305 38.647 1.00 59.03 98 ALA A O 1
ATOM 796 N N . GLN A 1 99 ? 0.188 -43.380 37.612 1.00 57.44 99 GLN A N 1
ATOM 797 C CA . GLN A 1 99 ? -0.682 -42.810 38.646 1.00 57.44 99 GLN A CA 1
ATOM 798 C C . GLN A 1 99 ? -2.079 -43.457 38.646 1.00 57.44 99 GLN A C 1
ATOM 800 O O . GLN A 1 99 ? -2.680 -43.594 39.708 1.00 57.44 99 GLN A O 1
ATOM 805 N N . MET A 1 100 ? -2.569 -43.941 37.495 1.00 59.25 100 MET A N 1
ATOM 806 C CA . MET A 1 100 ? -3.860 -44.647 37.404 1.00 59.25 100 MET A CA 1
ATOM 807 C C . MET A 1 100 ? -3.822 -46.067 37.995 1.00 59.25 100 MET A C 1
ATOM 809 O O . MET A 1 100 ? -4.816 -46.541 38.543 1.00 59.25 100 MET A O 1
ATOM 813 N N . LEU A 1 101 ? -2.677 -46.754 37.930 1.00 62.12 101 LEU A N 1
ATOM 814 C CA . LEU A 1 101 ? -2.522 -48.127 38.437 1.00 62.12 101 LEU A CA 1
ATOM 815 C C . LEU A 1 101 ? -2.510 -48.227 39.974 1.00 62.12 101 LEU A C 1
ATOM 817 O O . LEU A 1 101 ? -2.845 -49.282 40.516 1.00 62.12 101 LEU A O 1
ATOM 821 N N . ASN A 1 102 ? -2.213 -47.133 40.684 1.00 63.06 102 ASN A N 1
ATOM 822 C CA . ASN A 1 102 ? -2.218 -47.093 42.152 1.00 63.06 102 ASN A CA 1
ATOM 823 C C . ASN A 1 102 ? -3.618 -46.956 42.775 1.00 63.06 102 ASN A C 1
ATOM 825 O O . ASN A 1 102 ? -3.750 -47.062 43.991 1.00 63.06 102 ASN A O 1
ATOM 829 N N . LEU A 1 103 ? -4.669 -46.789 41.967 1.00 61.97 103 LEU A N 1
ATOM 830 C CA . LEU A 1 103 ? -6.055 -46.745 42.445 1.00 61.97 103 LEU A CA 1
ATOM 831 C C . LEU A 1 103 ? -6.791 -48.092 42.343 1.00 61.97 103 LEU A C 1
ATOM 833 O O . LEU A 1 103 ? -7.949 -48.180 42.735 1.00 61.97 103 LEU A O 1
ATOM 837 N N . ARG A 1 104 ? -6.133 -49.153 41.847 1.00 62.97 104 ARG A N 1
ATOM 838 C CA . ARG A 1 104 ? -6.719 -50.505 41.731 1.00 62.97 104 ARG A CA 1
ATOM 839 C C . ARG A 1 104 ? -6.271 -51.482 42.824 1.00 62.97 104 ARG A C 1
ATOM 841 O O . ARG A 1 104 ? -6.672 -52.640 42.821 1.00 62.97 104 ARG A O 1
ATOM 848 N N . ARG A 1 105 ? -5.428 -51.030 43.754 1.00 61.19 105 ARG A N 1
ATOM 849 C CA . ARG A 1 105 ? -5.027 -51.793 44.944 1.00 61.19 105 ARG A CA 1
ATOM 850 C C . ARG A 1 105 ? -5.435 -51.037 46.213 1.00 61.19 105 ARG A C 1
ATOM 852 O O . ARG A 1 105 ? -4.591 -50.596 46.986 1.00 61.19 105 ARG A O 1
ATOM 859 N N . ARG A 1 106 ? -6.741 -50.864 46.391 1.00 57.69 106 ARG A N 1
ATOM 860 C CA . ARG A 1 106 ? -7.406 -50.709 47.688 1.00 57.69 106 ARG A CA 1
ATOM 861 C C . ARG A 1 106 ? -8.726 -51.454 47.636 1.00 57.69 106 ARG A C 1
ATOM 863 O O . ARG A 1 106 ? -9.338 -51.435 46.546 1.00 57.69 106 ARG A O 1
#

Foldseek 3Di:
DLVVLLVVQLVVQLVVVVVVVVPPPPPDDPCPDPVNVVVVSVVSSVVSNVCSVVCVVCRSVVVCVVPPVVDPPQPPVRVVVVVVVVVPDDPPDDPPPVNVVVVVPD